Protein AF-A0AA48I3A1-F1 (afdb_monomer)

InterPro domains:
  IPR003759 Cobalamin (vitamin B12)-binding module, cap domain [PF02607] (14-77)
  IPR036594 Methionine synthase domain [G3DSA:1.10.1240.10] (9-80)

Sequence (91 aa):
MTQDIALHRLAWNDALSEMDKYRAHDVAQNAIKELGIEVFGDEILTPSLEKTGSEWETGASSLAEVYMAGKIAAEILSTHAPLGIGQCVPE

pLDDT: mean 88.02, std 15.41, range [41.91, 96.69]

Solvent-accessible surface area (backbone atoms only — not comparable to full-atom values): 5169 Å² total; per-residue (Å²): 108,74,70,56,50,54,52,45,36,50,55,35,50,52,21,50,76,69,66,36,59,68,58,30,50,55,44,49,53,52,38,32,73,76,63,32,61,66,49,36,43,66,70,31,52,48,58,50,52,53,49,47,53,54,29,40,79,72,65,76,37,54,72,67,56,50,51,48,47,53,49,50,51,51,55,50,38,57,72,77,49,73,60,81,83,76,68,80,72,80,130

Structure (mmCIF, N/CA/C/O backbone):
data_AF-A0AA48I3A1-F1
#
_entry.id   AF-A0AA48I3A1-F1
#
loop_
_atom_site.group_PDB
_atom_site.id
_atom_site.type_symbol
_atom_site.label_atom_id
_atom_site.label_alt_id
_atom_site.label_comp_id
_atom_site.label_asym_id
_atom_site.label_entity_id
_atom_site.label_seq_id
_atom_site.pdbx_PDB_ins_code
_atom_site.Cartn_x
_atom_site.Cartn_y
_atom_site.Cartn_z
_atom_site.oc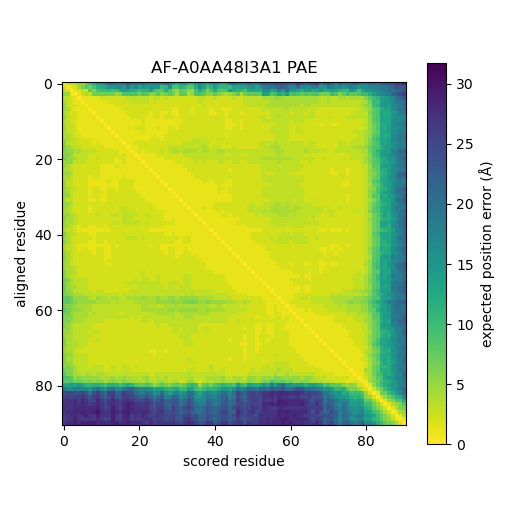cupancy
_atom_site.B_iso_or_equiv
_atom_site.auth_seq_id
_atom_site.auth_comp_id
_atom_site.auth_asym_id
_atom_site.auth_atom_id
_atom_s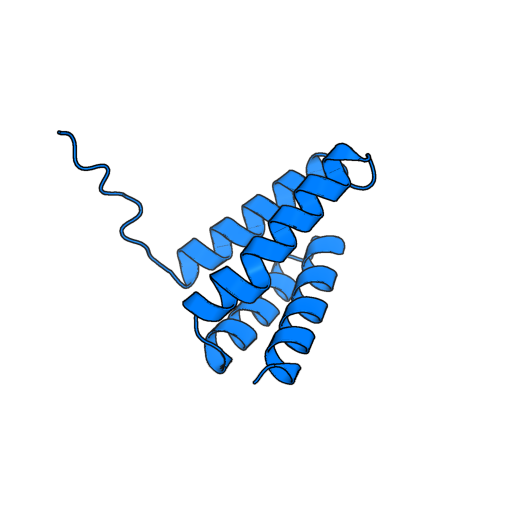ite.pdbx_PDB_model_num
ATOM 1 N N . MET A 1 1 ? 11.331 -14.605 -6.665 1.00 61.34 1 MET A N 1
ATOM 2 C CA . MET A 1 1 ? 10.163 -13.881 -7.208 1.00 61.34 1 MET A CA 1
ATOM 3 C C . MET A 1 1 ? 9.002 -13.843 -6.216 1.00 61.34 1 MET A C 1
ATOM 5 O O . MET A 1 1 ? 8.758 -12.786 -5.663 1.00 61.34 1 MET A O 1
ATOM 9 N N . THR A 1 2 ? 8.324 -14.954 -5.892 1.00 67.56 2 THR A N 1
ATOM 10 C CA . THR A 1 2 ? 7.187 -14.929 -4.935 1.00 67.56 2 THR A CA 1
ATOM 11 C C . THR A 1 2 ? 7.593 -14.541 -3.506 1.00 67.56 2 THR A C 1
ATOM 13 O O . THR A 1 2 ? 6.860 -13.833 -2.823 1.00 67.56 2 THR A O 1
ATOM 16 N N . GLN A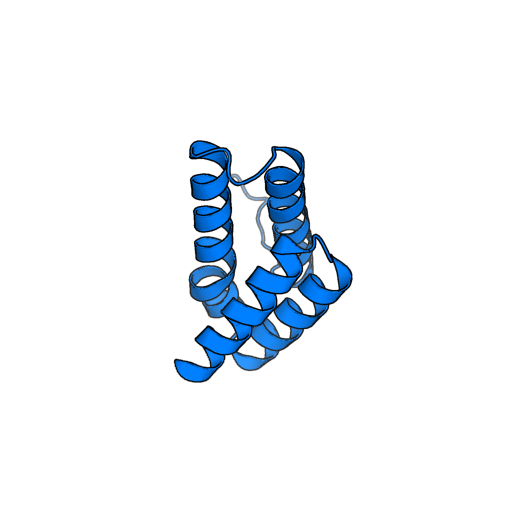 1 3 ? 8.779 -14.969 -3.061 1.00 73.81 3 GLN A N 1
ATOM 17 C CA . GLN A 1 3 ? 9.315 -14.607 -1.745 1.00 73.81 3 GLN A CA 1
ATOM 18 C C . GLN A 1 3 ? 9.657 -13.109 -1.646 1.00 73.81 3 GLN A C 1
ATOM 20 O O . GLN A 1 3 ? 9.443 -12.509 -0.596 1.00 73.81 3 GLN A O 1
ATOM 25 N N . ASP A 1 4 ? 10.103 -12.498 -2.746 1.00 84.31 4 ASP A N 1
ATOM 26 C CA . ASP A 1 4 ? 10.464 -11.076 -2.803 1.00 84.31 4 ASP A CA 1
ATOM 27 C C . ASP A 1 4 ? 9.207 -10.194 -2.738 1.00 84.31 4 ASP A C 1
ATOM 29 O O . ASP A 1 4 ? 9.155 -9.237 -1.969 1.00 84.31 4 ASP A O 1
ATOM 33 N N . ILE A 1 5 ? 8.138 -10.582 -3.447 1.00 91.62 5 ILE A N 1
ATOM 34 C CA . ILE A 1 5 ? 6.831 -9.902 -3.387 1.00 91.62 5 ILE A CA 1
ATOM 35 C C . ILE A 1 5 ? 6.268 -9.916 -1.961 1.00 91.62 5 ILE A C 1
ATOM 37 O O . ILE A 1 5 ? 5.800 -8.889 -1.476 1.00 91.62 5 ILE A O 1
ATOM 41 N N . ALA A 1 6 ? 6.324 -11.058 -1.269 1.00 93.38 6 ALA A N 1
ATOM 42 C CA . ALA A 1 6 ? 5.791 -11.177 0.088 1.00 93.38 6 ALA A CA 1
ATOM 43 C C . ALA A 1 6 ? 6.520 -10.263 1.090 1.00 93.38 6 ALA A C 1
ATOM 45 O O . ALA A 1 6 ? 5.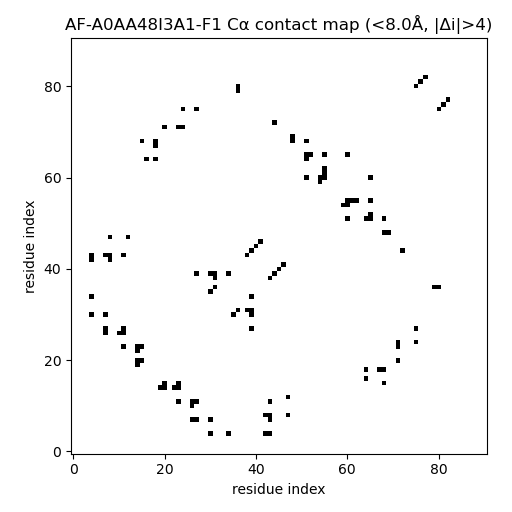874 -9.656 1.945 1.00 93.38 6 ALA A O 1
ATOM 46 N N . LEU A 1 7 ? 7.847 -10.138 0.968 1.00 94.25 7 LEU A N 1
ATOM 47 C CA . LEU A 1 7 ? 8.652 -9.251 1.811 1.00 94.25 7 LEU A CA 1
ATOM 48 C C . LEU A 1 7 ? 8.317 -7.779 1.562 1.00 94.25 7 LEU A C 1
ATOM 50 O O . LEU A 1 7 ? 8.066 -7.042 2.516 1.00 94.25 7 LEU A O 1
ATOM 54 N N . HIS A 1 8 ? 8.244 -7.369 0.293 1.00 95.56 8 HIS A N 1
ATOM 55 C CA . HIS A 1 8 ? 7.859 -6.004 -0.069 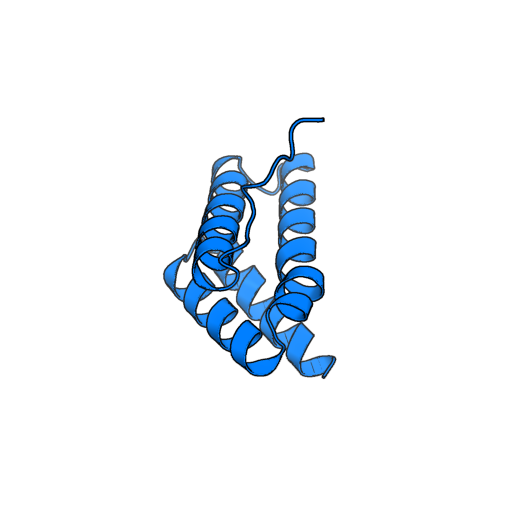1.00 95.56 8 HIS A CA 1
ATOM 56 C C . HIS A 1 8 ? 6.430 -5.680 0.373 1.00 95.56 8 HIS A C 1
ATOM 58 O O . HIS A 1 8 ? 6.192 -4.609 0.925 1.00 95.56 8 HIS A O 1
ATOM 64 N N . ARG A 1 9 ? 5.490 -6.624 0.229 1.00 95.50 9 ARG A N 1
ATOM 65 C CA . ARG A 1 9 ? 4.101 -6.468 0.688 1.00 95.50 9 ARG A CA 1
ATOM 66 C C . ARG A 1 9 ? 4.009 -6.298 2.205 1.00 95.50 9 ARG A C 1
ATOM 68 O O . ARG A 1 9 ? 3.234 -5.469 2.674 1.00 95.50 9 ARG A O 1
ATOM 75 N N . LEU A 1 10 ? 4.780 -7.070 2.973 1.00 95.75 10 LEU A N 1
ATOM 76 C CA . LEU A 1 10 ? 4.815 -6.945 4.431 1.00 95.75 10 LEU A CA 1
ATOM 77 C C . LEU A 1 10 ? 5.350 -5.571 4.849 1.00 95.75 10 LEU A C 1
ATOM 79 O O . LEU A 1 10 ? 4.666 -4.846 5.562 1.00 95.75 10 LEU A O 1
ATOM 83 N N . ALA A 1 11 ? 6.520 -5.183 4.335 1.00 96.00 11 ALA A N 1
ATOM 84 C CA . ALA A 1 11 ? 7.136 -3.898 4.658 1.00 96.00 11 ALA A CA 1
ATOM 85 C C . ALA A 1 11 ? 6.244 -2.704 4.272 1.00 96.00 11 ALA A C 1
ATOM 87 O O . ALA A 1 11 ? 6.201 -1.704 4.990 1.00 96.00 11 ALA A O 1
ATOM 88 N N . TRP A 1 12 ? 5.527 -2.824 3.153 1.00 96.12 12 TRP A N 1
ATOM 89 C CA . TRP A 1 12 ? 4.582 -1.825 2.669 1.00 96.12 12 TRP A CA 1
ATOM 90 C C . TRP A 1 12 ? 3.370 -1.690 3.597 1.00 96.12 12 TRP A C 1
ATOM 92 O O . TRP A 1 12 ? 3.025 -0.583 4.005 1.00 96.12 12 TRP A O 1
ATOM 102 N N . ASN A 1 13 ? 2.760 -2.814 3.982 1.00 94.88 13 ASN A N 1
ATOM 103 C CA . ASN A 1 13 ? 1.633 -2.829 4.915 1.00 94.88 13 ASN A CA 1
ATOM 104 C C . ASN A 1 13 ? 2.004 -2.255 6.282 1.00 94.88 13 ASN A C 1
ATOM 106 O O . ASN A 1 13 ? 1.228 -1.484 6.842 1.00 94.88 13 ASN A O 1
ATOM 110 N N . ASP A 1 14 ? 3.186 -2.599 6.793 1.00 95.56 14 ASP A N 1
ATOM 111 C CA . ASP A 1 14 ? 3.676 -2.069 8.064 1.00 95.56 14 ASP A CA 1
ATOM 112 C C . ASP A 1 14 ? 3.797 -0.540 7.989 1.00 95.56 14 ASP A C 1
ATOM 114 O O . ASP A 1 14 ? 3.236 0.167 8.826 1.00 95.56 14 ASP A O 1
ATOM 118 N N . ALA A 1 15 ? 4.435 -0.017 6.935 1.00 95.62 15 ALA A N 1
ATOM 119 C CA . ALA A 1 15 ? 4.585 1.424 6.731 1.00 95.62 15 ALA A CA 1
ATOM 120 C C . ALA A 1 15 ? 3.235 2.155 6.595 1.00 95.62 15 ALA A C 1
ATOM 122 O O . ALA A 1 15 ? 3.063 3.237 7.160 1.00 95.62 15 ALA A O 1
ATOM 123 N N . LEU A 1 16 ? 2.266 1.564 5.884 1.00 93.50 16 LEU A N 1
ATOM 124 C CA . LEU A 1 16 ? 0.915 2.120 5.765 1.00 93.50 16 LEU A CA 1
ATOM 125 C C . LEU A 1 16 ? 0.174 2.141 7.106 1.00 93.50 16 LEU A C 1
ATOM 127 O O . LEU A 1 16 ? -0.451 3.150 7.428 1.00 93.50 16 LEU A O 1
ATOM 131 N N . SER A 1 17 ? 0.265 1.065 7.893 1.00 90.75 17 SER A N 1
ATOM 132 C CA . SER A 1 17 ? -0.394 0.968 9.204 1.00 90.75 17 SER A CA 1
ATOM 133 C C . SER A 1 17 ? 0.159 1.969 10.222 1.00 90.75 17 SER A C 1
ATOM 135 O O . SER A 1 17 ? -0.575 2.494 11.052 1.00 90.75 17 SER A O 1
ATOM 137 N N . GLU A 1 18 ? 1.446 2.302 10.112 1.00 93.19 18 GLU A N 1
ATOM 138 C CA . GLU A 1 18 ? 2.101 3.335 10.919 1.00 93.19 18 GLU A CA 1
ATOM 139 C C . GLU A 1 18 ? 1.845 4.757 10.381 1.00 93.19 18 GLU A C 1
ATOM 141 O O . GLU A 1 18 ? 2.258 5.738 11.001 1.00 93.19 18 GLU A O 1
ATOM 146 N N . MET A 1 19 ? 1.176 4.885 9.225 1.00 91.12 19 MET A N 1
ATOM 147 C CA . MET A 1 19 ? 1.006 6.135 8.472 1.00 91.12 19 MET A CA 1
ATOM 148 C C . MET A 1 19 ? 2.341 6.848 8.176 1.00 91.12 19 MET A C 1
ATOM 150 O O . MET A 1 19 ? 2.386 8.070 7.984 1.00 91.12 19 MET A O 1
ATOM 154 N N . ASP A 1 20 ? 3.440 6.092 8.109 1.00 93.81 20 ASP A N 1
ATOM 155 C CA . ASP A 1 20 ? 4.768 6.621 7.821 1.00 93.81 20 ASP A CA 1
ATOM 156 C C . ASP A 1 20 ? 4.949 6.760 6.311 1.00 93.81 20 ASP A C 1
ATOM 158 O O . ASP A 1 20 ? 5.399 5.854 5.605 1.00 93.81 20 ASP A O 1
ATOM 162 N N . LYS A 1 21 ? 4.604 7.946 5.807 1.00 92.50 21 LYS A N 1
ATOM 163 C CA . LYS A 1 21 ? 4.730 8.256 4.382 1.00 92.50 21 LYS A CA 1
ATOM 164 C C . LYS A 1 21 ? 6.165 8.106 3.867 1.00 92.50 21 LYS A C 1
ATOM 166 O O . LYS A 1 21 ? 6.339 7.684 2.733 1.00 92.50 21 LYS A O 1
ATOM 171 N N . TYR A 1 22 ? 7.188 8.459 4.649 1.00 94.06 22 TYR A N 1
ATOM 172 C CA . TYR A 1 22 ? 8.565 8.454 4.147 1.00 94.06 22 TYR A CA 1
ATOM 173 C C . TYR A 1 22 ? 9.041 7.017 3.975 1.00 94.06 22 TYR A C 1
ATOM 175 O O . TYR A 1 22 ? 9.543 6.655 2.914 1.00 94.06 22 TYR A O 1
ATOM 183 N N . ARG A 1 23 ? 8.764 6.178 4.977 1.00 95.94 23 ARG A N 1
ATOM 184 C CA . ARG A 1 23 ? 9.024 4.743 4.902 1.00 95.94 23 ARG A CA 1
ATOM 185 C C . ARG A 1 23 ? 8.216 4.078 3.789 1.00 95.94 23 ARG A C 1
ATOM 187 O O . ARG A 1 23 ? 8.757 3.238 3.077 1.00 95.94 23 ARG A O 1
ATOM 194 N N . ALA A 1 24 ? 6.952 4.459 3.603 1.00 95.81 24 ALA A N 1
ATOM 195 C CA . ALA A 1 24 ? 6.123 3.924 2.526 1.00 95.81 24 ALA A CA 1
ATOM 196 C C . ALA A 1 24 ? 6.709 4.253 1.141 1.00 95.81 24 ALA A C 1
ATOM 198 O O . ALA A 1 24 ? 6.809 3.365 0.297 1.00 95.81 24 ALA A O 1
ATOM 199 N N . HIS A 1 25 ? 7.159 5.495 0.926 1.00 95.44 25 HIS A N 1
ATOM 200 C CA . HIS A 1 25 ? 7.843 5.901 -0.309 1.00 95.44 25 HIS A CA 1
ATOM 201 C C . HIS A 1 25 ? 9.133 5.103 -0.540 1.00 95.44 25 HIS A C 1
ATOM 203 O O . HIS A 1 25 ? 9.324 4.578 -1.635 1.00 95.44 25 HIS A O 1
ATOM 209 N N . ASP A 1 26 ? 9.976 4.934 0.482 1.00 96.06 26 ASP A N 1
ATOM 210 C CA . ASP A 1 26 ? 11.220 4.158 0.368 1.00 96.06 26 ASP A CA 1
ATOM 211 C C . ASP A 1 26 ? 10.953 2.683 0.023 1.00 96.06 26 ASP A C 1
ATOM 213 O O . ASP A 1 26 ? 11.588 2.115 -0.872 1.00 96.06 26 ASP A O 1
ATOM 217 N N . VAL A 1 27 ? 9.989 2.053 0.704 1.00 96.31 27 VAL A N 1
ATOM 218 C CA . VAL A 1 27 ? 9.605 0.657 0.446 1.00 96.31 27 VAL A CA 1
ATOM 219 C C . VAL A 1 27 ? 9.037 0.506 -0.961 1.00 96.31 27 VAL A C 1
ATOM 221 O O . VAL A 1 27 ? 9.465 -0.387 -1.692 1.00 96.31 27 VAL A O 1
ATOM 224 N N . ALA A 1 28 ? 8.125 1.390 -1.373 1.00 95.88 28 ALA A N 1
ATOM 225 C CA . ALA A 1 28 ? 7.567 1.366 -2.719 1.00 95.88 28 ALA A CA 1
ATOM 226 C C . ALA A 1 28 ? 8.652 1.558 -3.779 1.00 95.88 28 ALA A C 1
ATOM 228 O O . ALA A 1 28 ? 8.696 0.808 -4.749 1.00 95.88 28 ALA A O 1
ATOM 229 N N . GLN A 1 29 ? 9.572 2.504 -3.585 1.00 95.56 29 GLN A N 1
ATOM 230 C CA . GLN A 1 29 ? 10.661 2.736 -4.526 1.00 95.56 29 GLN A CA 1
ATOM 231 C C . GLN A 1 29 ? 11.544 1.491 -4.689 1.00 95.56 29 GLN A C 1
ATOM 233 O O . GLN A 1 29 ? 11.943 1.171 -5.811 1.00 95.56 29 GLN A O 1
ATOM 238 N N . ASN A 1 30 ? 11.857 0.791 -3.598 1.00 95.31 30 ASN A N 1
ATOM 239 C CA . ASN A 1 30 ? 12.643 -0.441 -3.653 1.00 95.31 30 ASN A CA 1
ATOM 240 C C . ASN A 1 30 ? 11.869 -1.570 -4.344 1.00 95.31 30 ASN A C 1
ATOM 242 O O . ASN A 1 30 ? 12.397 -2.190 -5.266 1.00 95.31 30 ASN A O 1
ATOM 246 N N . ALA A 1 31 ? 10.598 -1.766 -3.986 1.00 95.56 31 ALA A N 1
ATOM 247 C CA . ALA A 1 31 ? 9.731 -2.753 -4.621 1.00 95.56 31 ALA A CA 1
ATOM 248 C C . ALA A 1 31 ? 9.582 -2.497 -6.129 1.00 95.56 31 ALA A C 1
ATOM 250 O O . ALA A 1 31 ? 9.732 -3.412 -6.929 1.00 95.56 31 ALA A O 1
ATOM 251 N N . ILE A 1 32 ? 9.362 -1.246 -6.541 1.00 95.38 32 ILE A N 1
ATOM 252 C CA . ILE A 1 32 ? 9.228 -0.854 -7.950 1.00 95.38 32 ILE A CA 1
ATOM 253 C C . ILE A 1 32 ? 10.540 -1.071 -8.712 1.00 95.38 32 ILE A C 1
ATOM 255 O O . ILE A 1 32 ? 10.508 -1.525 -9.854 1.00 95.38 32 ILE A O 1
ATOM 259 N N . LYS A 1 33 ? 11.697 -0.772 -8.106 1.00 94.12 33 LYS A N 1
ATOM 260 C CA . LYS A 1 33 ? 13.011 -1.021 -8.727 1.00 94.12 33 LYS A CA 1
ATOM 261 C C . LYS A 1 33 ? 13.279 -2.508 -8.956 1.00 94.12 33 LYS A C 1
ATOM 263 O O . LYS A 1 33 ? 13.893 -2.851 -9.961 1.00 94.12 33 LYS A O 1
ATOM 268 N N . GLU A 1 34 ? 12.862 -3.364 -8.029 1.00 94.75 34 GLU A N 1
ATOM 269 C CA . GLU A 1 34 ? 13.145 -4.803 -8.077 1.00 94.75 34 GLU A CA 1
ATOM 270 C C . GLU A 1 34 ? 12.103 -5.600 -8.869 1.00 94.75 34 GLU A C 1
ATOM 272 O O . GLU A 1 34 ? 12.457 -6.523 -9.599 1.00 94.75 34 GLU A O 1
ATOM 277 N N . LEU A 1 35 ? 10.824 -5.251 -8.725 1.00 94.00 35 LEU A N 1
ATOM 278 C CA . LEU A 1 35 ? 9.686 -6.012 -9.249 1.00 94.00 35 LEU A CA 1
ATOM 279 C C . LEU A 1 35 ? 9.025 -5.345 -10.463 1.00 94.00 35 LEU A C 1
ATOM 281 O O . LEU A 1 35 ? 8.352 -6.019 -11.239 1.00 94.00 35 LEU A O 1
ATOM 285 N N . GLY A 1 36 ? 9.213 -4.036 -10.637 1.00 92.88 36 GLY A N 1
ATOM 286 C CA . GLY A 1 36 ? 8.499 -3.227 -11.620 1.00 92.88 36 GLY A CA 1
ATOM 287 C C . GLY A 1 36 ? 7.198 -2.626 -11.077 1.00 92.88 36 GLY A C 1
ATOM 288 O O . GLY A 1 36 ? 6.597 -3.119 -10.123 1.00 92.88 36 GLY A O 1
ATOM 289 N N . ILE A 1 37 ? 6.759 -1.530 -11.704 1.00 92.88 37 ILE A N 1
ATOM 290 C CA . ILE A 1 37 ? 5.578 -0.762 -11.277 1.00 92.88 37 ILE A CA 1
ATOM 291 C C . ILE A 1 37 ? 4.265 -1.536 -11.437 1.00 92.88 37 ILE A C 1
ATOM 293 O O . ILE A 1 37 ? 3.393 -1.412 -10.586 1.00 92.88 37 ILE A O 1
ATOM 297 N N . GLU A 1 38 ? 4.140 -2.355 -12.484 1.00 92.88 38 GLU A N 1
ATOM 298 C CA . GLU A 1 38 ? 2.949 -3.181 -12.723 1.00 92.88 38 GLU A CA 1
ATOM 299 C C . GLU A 1 38 ? 2.789 -4.226 -11.614 1.00 92.88 38 GLU A C 1
ATOM 301 O O . GLU A 1 38 ? 1.754 -4.278 -10.958 1.00 92.88 38 GLU A O 1
ATOM 306 N N . VAL A 1 39 ? 3.859 -4.970 -11.303 1.00 94.31 39 VAL A N 1
ATOM 307 C CA . VAL A 1 39 ? 3.851 -5.961 -10.215 1.00 94.31 39 VAL A CA 1
ATOM 308 C C . VAL A 1 39 ? 3.616 -5.291 -8.864 1.00 94.31 39 VAL A C 1
ATOM 310 O O . VAL A 1 39 ? 2.848 -5.800 -8.057 1.00 94.31 39 VAL A O 1
ATOM 313 N N . PHE A 1 40 ? 4.231 -4.135 -8.599 1.00 95.31 40 PHE A N 1
ATOM 314 C CA . PHE A 1 40 ? 3.938 -3.381 -7.379 1.00 95.31 40 PHE A CA 1
ATOM 315 C C . PHE A 1 40 ? 2.458 -2.970 -7.301 1.00 95.31 40 PHE A C 1
ATOM 317 O O . PHE A 1 40 ? 1.842 -3.116 -6.248 1.00 95.31 40 PHE A O 1
ATOM 324 N N . GLY A 1 41 ? 1.875 -2.485 -8.399 1.00 94.62 41 GLY A N 1
ATOM 325 C CA . GLY A 1 41 ? 0.470 -2.087 -8.469 1.00 94.62 41 GLY A CA 1
ATOM 326 C C . GLY A 1 41 ? -0.490 -3.245 -8.192 1.00 94.62 41 GLY A C 1
ATOM 327 O O . GLY A 1 41 ? -1.344 -3.146 -7.306 1.00 94.62 41 GLY A O 1
ATOM 328 N N . ASP A 1 42 ? -0.315 -4.349 -8.912 1.00 95.06 42 ASP A N 1
ATOM 329 C CA . ASP A 1 42 ? -1.242 -5.482 -8.891 1.00 95.06 42 ASP A CA 1
ATOM 330 C C . ASP A 1 42 ? -1.052 -6.365 -7.654 1.00 95.06 42 ASP A C 1
ATOM 332 O O . ASP A 1 42 ? -2.020 -6.807 -7.037 1.00 95.06 42 ASP A O 1
ATOM 336 N N . GLU A 1 43 ? 0.196 -6.597 -7.244 1.00 96.06 43 GLU A N 1
ATOM 337 C CA . GLU A 1 43 ? 0.524 -7.569 -6.199 1.00 96.06 43 GLU A CA 1
ATOM 338 C C . GLU A 1 43 ? 0.834 -6.934 -4.844 1.00 96.06 43 GLU A C 1
ATOM 340 O O . GLU A 1 43 ? 1.045 -7.656 -3.872 1.00 96.06 43 GLU A O 1
ATOM 345 N N . ILE A 1 44 ? 0.924 -5.613 -4.715 1.00 96.12 44 ILE A N 1
ATOM 346 C CA . ILE A 1 44 ? 1.249 -4.984 -3.425 1.00 96.12 44 ILE A CA 1
ATOM 347 C C . ILE A 1 44 ? 0.261 -3.872 -3.115 1.00 96.12 44 ILE A C 1
ATOM 349 O O . ILE A 1 44 ? -0.467 -3.964 -2.131 1.00 96.12 44 ILE A O 1
ATOM 353 N N . LEU A 1 45 ? 0.195 -2.857 -3.971 1.00 95.75 45 LEU A N 1
ATOM 354 C CA . LEU A 1 45 ? -0.599 -1.661 -3.739 1.00 95.75 45 LEU A CA 1
ATOM 355 C C . LEU A 1 45 ? -2.095 -1.975 -3.639 1.00 95.75 45 LEU A C 1
ATOM 357 O O . LEU A 1 45 ? -2.722 -1.650 -2.630 1.00 95.75 45 LEU A O 1
ATOM 361 N N . THR A 1 46 ? -2.656 -2.614 -4.669 1.00 95.81 46 THR A N 1
ATOM 362 C CA . THR A 1 46 ? -4.093 -2.906 -4.748 1.00 95.81 46 THR A CA 1
ATOM 363 C C . THR A 1 46 ? -4.557 -3.801 -3.591 1.00 95.81 46 THR A C 1
ATOM 365 O O . THR A 1 46 ? -5.455 -3.373 -2.862 1.00 95.81 46 THR A O 1
ATOM 368 N N . PRO A 1 47 ? -3.909 -4.952 -3.298 1.00 96.12 47 PRO A N 1
ATOM 369 C CA . PRO A 1 47 ? -4.297 -5.797 -2.166 1.00 96.12 47 PRO A CA 1
ATOM 370 C C . PRO A 1 47 ? -4.234 -5.084 -0.809 1.00 96.12 47 PRO A C 1
ATOM 372 O O . PRO A 1 47 ? -5.043 -5.356 0.078 1.00 96.12 47 PRO A O 1
ATOM 375 N N . SER A 1 48 ? -3.279 -4.170 -0.619 1.00 95.44 48 SER A N 1
ATOM 376 C CA . SER A 1 48 ? -3.174 -3.389 0.616 1.00 95.44 48 SER A CA 1
ATOM 377 C C . SER A 1 48 ? -4.320 -2.396 0.779 1.00 95.44 48 SER A C 1
ATOM 379 O O . SER A 1 48 ? -4.859 -2.274 1.876 1.00 95.44 48 SER A O 1
ATOM 381 N N . LEU A 1 49 ? -4.731 -1.722 -0.298 1.00 95.75 49 LEU A N 1
ATOM 382 C CA . LEU A 1 49 ? -5.876 -0.809 -0.262 1.00 95.75 49 LEU A CA 1
ATOM 383 C C . LEU A 1 49 ? -7.198 -1.560 -0.059 1.00 95.75 49 LEU A C 1
ATOM 385 O O . LEU A 1 49 ? -8.040 -1.102 0.712 1.00 95.75 49 LEU A O 1
ATOM 389 N N . GLU A 1 50 ? -7.368 -2.727 -0.687 1.00 96.44 50 GLU A N 1
ATOM 390 C CA . GLU A 1 50 ? -8.522 -3.607 -0.452 1.00 96.44 50 GLU A CA 1
ATOM 391 C C . GLU A 1 50 ? -8.595 -4.057 1.010 1.00 96.44 50 GLU A C 1
ATOM 393 O O . GLU A 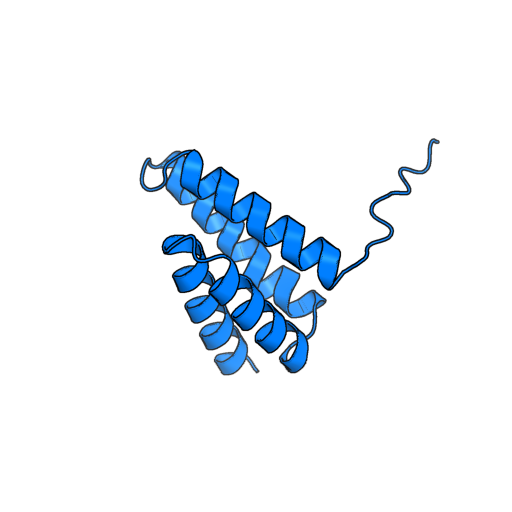1 50 ? -9.661 -4.004 1.629 1.00 96.44 50 GLU A O 1
ATOM 398 N N . LYS A 1 51 ? -7.449 -4.434 1.592 1.00 95.19 51 LYS A N 1
ATOM 399 C CA . LYS A 1 51 ? -7.350 -4.774 3.013 1.00 95.19 51 LYS A CA 1
ATOM 400 C C . LYS A 1 51 ? -7.789 -3.601 3.895 1.00 95.19 51 LYS A C 1
ATOM 402 O O . LYS A 1 51 ? -8.649 -3.796 4.749 1.00 95.19 51 LYS A O 1
ATOM 407 N N . THR A 1 52 ? -7.267 -2.395 3.667 1.00 94.62 52 THR A N 1
ATOM 408 C CA . THR A 1 52 ? -7.665 -1.196 4.426 1.00 94.62 52 THR A CA 1
ATOM 409 C C . THR A 1 52 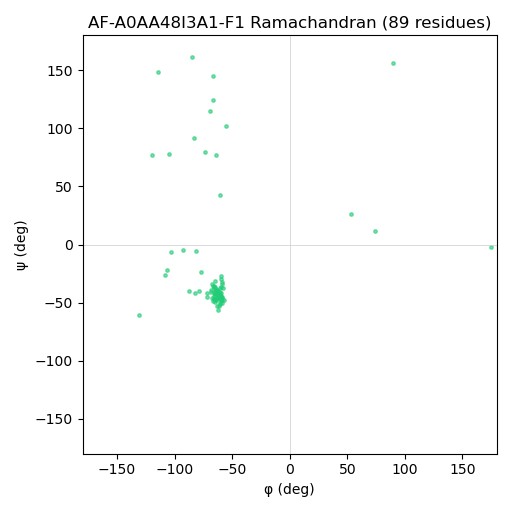? -9.157 -0.880 4.269 1.00 94.62 52 THR A C 1
ATOM 411 O O . THR A 1 52 ? -9.813 -0.495 5.235 1.00 94.62 52 THR A O 1
ATOM 414 N N . GLY A 1 53 ? -9.728 -1.079 3.077 1.00 95.00 53 GLY A N 1
ATOM 415 C CA . GLY A 1 53 ? -11.170 -0.946 2.850 1.00 95.00 53 GLY A CA 1
ATOM 416 C C . GLY A 1 53 ? -11.991 -1.942 3.677 1.00 95.00 53 GLY A C 1
ATOM 417 O O . GLY A 1 53 ? -12.958 -1.555 4.328 1.00 95.00 53 GLY A O 1
ATOM 418 N N . SER A 1 54 ? -11.565 -3.204 3.729 1.00 96.69 54 SER A N 1
ATOM 419 C CA . SER A 1 54 ? -12.207 -4.229 4.564 1.00 96.69 54 SER A CA 1
ATOM 420 C C . SER A 1 54 ? -12.060 -3.947 6.069 1.00 96.69 54 SER A C 1
ATOM 422 O O . SER A 1 54 ? -12.997 -4.146 6.848 1.00 96.69 54 SER A O 1
ATOM 424 N N . GLU A 1 55 ? -10.912 -3.425 6.505 1.00 96.06 55 GLU A N 1
ATOM 425 C CA . GLU A 1 55 ? -10.693 -3.004 7.895 1.00 96.06 55 GLU A CA 1
ATOM 426 C C . GLU A 1 55 ? -11.586 -1.814 8.274 1.00 96.06 55 GLU A C 1
ATOM 428 O O . GLU A 1 55 ? -12.117 -1.766 9.384 1.00 96.06 55 GLU A O 1
ATOM 433 N N . TRP A 1 56 ? -11.845 -0.892 7.348 1.00 95.75 56 TRP A N 1
ATOM 434 C CA . TRP A 1 56 ? -12.822 0.178 7.546 1.00 95.75 56 TRP A CA 1
ATOM 435 C C . TRP A 1 56 ? -14.248 -0.354 7.735 1.00 95.75 56 TRP A C 1
ATOM 437 O O . TRP A 1 56 ? -14.934 0.054 8.672 1.00 95.75 56 TRP A O 1
ATOM 447 N N . GLU A 1 57 ? -14.687 -1.300 6.901 1.00 96.50 57 GLU A N 1
ATOM 448 C CA . GLU A 1 57 ? -16.029 -1.898 6.999 1.00 96.50 57 GLU A CA 1
ATOM 449 C C . GLU A 1 57 ? -16.279 -2.595 8.345 1.00 96.50 57 GLU A C 1
ATOM 451 O O . GLU A 1 57 ? -17.409 -2.638 8.833 1.00 96.50 57 GLU A O 1
ATOM 456 N N . THR A 1 58 ? -15.221 -3.115 8.967 1.00 96.69 58 THR A N 1
ATOM 457 C CA . THR A 1 58 ? -15.282 -3.792 10.272 1.00 96.69 58 THR A CA 1
ATOM 458 C C . THR A 1 58 ? -15.027 -2.858 11.460 1.00 96.69 58 THR A C 1
ATOM 460 O O . THR A 1 58 ? -15.157 -3.282 12.609 1.00 96.69 58 THR A O 1
ATOM 463 N N . GLY A 1 59 ? -14.692 -1.587 11.209 1.00 95.25 59 GLY A N 1
ATOM 464 C CA . GLY A 1 59 ? -14.302 -0.616 12.235 1.00 95.25 59 GLY A CA 1
ATOM 465 C C . GLY A 1 59 ? -12.896 -0.835 12.809 1.00 95.25 59 GLY A C 1
ATOM 466 O O . GLY A 1 59 ? -12.561 -0.229 13.825 1.00 95.25 59 GLY A O 1
ATOM 467 N N . ALA A 1 60 ? -12.088 -1.698 12.186 1.00 94.75 60 ALA A N 1
ATOM 468 C CA . ALA A 1 60 ? -10.692 -1.939 12.547 1.00 94.75 60 ALA A CA 1
ATOM 469 C C . ALA A 1 60 ? -9.751 -0.822 12.063 1.00 94.75 60 ALA A C 1
ATOM 471 O O . ALA A 1 60 ? -8.706 -0.611 12.672 1.00 94.75 60 ALA A O 1
ATOM 472 N N . SER A 1 61 ? -10.144 -0.079 11.025 1.00 93.88 61 SER A N 1
ATOM 473 C CA . SER A 1 61 ? -9.495 1.169 10.616 1.00 93.88 61 SER A CA 1
ATOM 474 C C . SER A 1 61 ? -10.426 2.363 10.794 1.00 93.88 61 SER A C 1
ATOM 476 O O . SER A 1 61 ? -11.643 2.279 10.642 1.00 93.88 61 SER A O 1
ATOM 478 N N . SER A 1 62 ? -9.830 3.508 11.084 1.00 95.06 62 SER A N 1
ATOM 479 C CA . SER A 1 62 ? -10.449 4.824 11.107 1.00 95.06 62 SER A CA 1
ATOM 480 C C . SER A 1 62 ? -10.478 5.457 9.713 1.00 95.06 62 SER A C 1
ATOM 482 O O . SER A 1 62 ? -9.688 5.131 8.827 1.00 95.06 62 SER A O 1
ATOM 484 N N . LEU A 1 63 ? -11.343 6.457 9.532 1.00 94.56 63 LEU A N 1
ATOM 485 C CA . LEU A 1 63 ? -11.407 7.230 8.288 1.00 94.56 63 LEU A CA 1
ATOM 486 C C . LEU A 1 63 ? -10.071 7.926 7.965 1.00 94.56 63 LEU A C 1
ATOM 488 O O . LEU A 1 63 ? -9.725 8.094 6.797 1.00 94.56 63 LEU A O 1
ATOM 492 N N . ALA A 1 64 ? -9.324 8.335 8.996 1.00 94.00 64 ALA A N 1
ATOM 493 C CA . ALA A 1 64 ? -8.022 8.970 8.831 1.00 94.00 64 ALA A CA 1
ATOM 494 C C . ALA A 1 64 ? -7.001 8.006 8.209 1.00 94.00 64 ALA A C 1
ATOM 496 O O . ALA A 1 64 ? -6.278 8.406 7.300 1.00 94.00 64 ALA A O 1
ATOM 497 N N . GLU A 1 65 ? -6.985 6.744 8.641 1.00 93.50 65 GLU A N 1
ATOM 498 C CA . GLU A 1 65 ? -6.098 5.710 8.093 1.00 93.50 65 GLU A CA 1
ATOM 499 C C . GLU A 1 65 ? -6.447 5.394 6.636 1.00 93.50 65 GLU A C 1
ATOM 501 O O . GLU A 1 65 ? -5.559 5.395 5.786 1.00 93.50 65 GLU A O 1
ATOM 506 N N . VAL A 1 66 ? -7.738 5.245 6.311 1.00 94.88 66 VAL A N 1
ATOM 507 C CA . VAL A 1 66 ? -8.202 5.030 4.926 1.00 94.88 66 VAL A CA 1
ATOM 508 C C . VAL A 1 66 ? -7.774 6.182 4.016 1.00 94.88 66 VAL A C 1
ATOM 510 O O . VAL A 1 66 ? -7.226 5.968 2.932 1.00 94.88 66 VAL A O 1
ATOM 513 N N . TYR A 1 67 ? -7.993 7.422 4.462 1.00 94.94 67 TYR A N 1
ATOM 514 C CA . TYR A 1 67 ? -7.604 8.611 3.709 1.00 94.94 67 TYR A CA 1
ATOM 515 C C . TYR A 1 67 ? -6.087 8.681 3.501 1.00 94.94 67 TYR A C 1
ATOM 517 O O . TYR A 1 67 ? -5.626 8.955 2.390 1.00 94.94 67 TYR A O 1
ATOM 525 N N . MET A 1 68 ? -5.304 8.426 4.551 1.00 94.56 68 MET A N 1
ATOM 526 C CA . MET A 1 68 ? -3.845 8.472 4.475 1.00 94.56 68 MET A CA 1
ATOM 527 C C . MET A 1 68 ? -3.288 7.380 3.564 1.00 94.56 68 MET A C 1
ATOM 529 O O . MET A 1 68 ? -2.419 7.684 2.747 1.00 94.56 68 MET A O 1
ATOM 533 N N . ALA A 1 69 ? -3.820 6.158 3.628 1.00 94.56 69 ALA A N 1
ATOM 534 C CA . ALA A 1 69 ? -3.422 5.069 2.742 1.00 94.56 69 ALA A CA 1
ATOM 535 C C . ALA A 1 69 ? -3.664 5.423 1.266 1.00 94.56 69 ALA A C 1
ATOM 537 O O . ALA A 1 69 ? -2.753 5.313 0.443 1.00 94.56 69 ALA A O 1
ATOM 538 N N . GLY A 1 70 ? -4.852 5.945 0.939 1.00 95.06 70 GLY A N 1
ATOM 539 C CA . GLY A 1 70 ? -5.172 6.395 -0.418 1.00 95.06 70 GLY A CA 1
ATOM 540 C C . GLY A 1 70 ? -4.296 7.562 -0.886 1.00 95.06 70 GLY A C 1
ATOM 541 O O . GLY A 1 70 ? -3.833 7.578 -2.028 1.00 95.06 70 GLY A O 1
ATOM 542 N N . LYS A 1 71 ? -4.008 8.521 0.000 1.00 95.44 71 LYS A N 1
ATOM 543 C CA . LYS A 1 71 ? -3.137 9.659 -0.311 1.00 95.44 71 LYS A CA 1
ATOM 544 C C . LYS A 1 71 ? -1.700 9.220 -0.606 1.00 95.44 71 LYS A C 1
ATOM 546 O O . LYS A 1 71 ? -1.139 9.643 -1.612 1.00 95.44 71 LYS A O 1
ATOM 551 N N . ILE A 1 72 ? -1.122 8.369 0.241 1.00 94.62 72 ILE A N 1
ATOM 552 C CA . ILE A 1 72 ? 0.237 7.837 0.062 1.00 94.62 72 ILE A CA 1
ATOM 553 C C . ILE A 1 72 ? 0.325 7.049 -1.253 1.00 94.62 72 ILE A C 1
ATOM 555 O O . ILE A 1 72 ? 1.240 7.273 -2.046 1.00 94.62 72 ILE A O 1
ATOM 559 N N . ALA A 1 73 ? -0.662 6.189 -1.526 1.00 93.88 73 ALA A N 1
ATOM 560 C CA . ALA A 1 7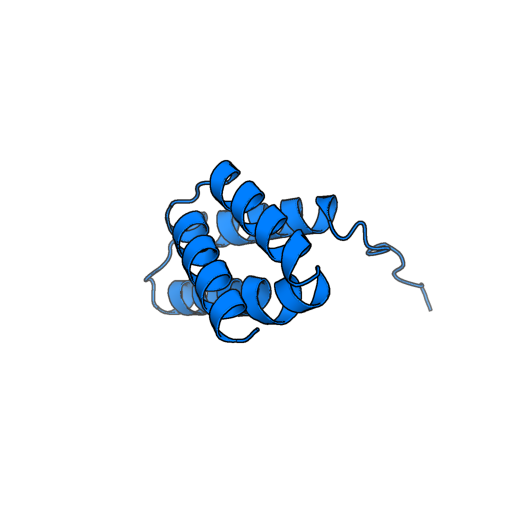3 ? -0.753 5.440 -2.777 1.00 93.88 73 ALA A CA 1
ATOM 561 C C . ALA A 1 73 ? -0.769 6.360 -4.011 1.00 93.88 73 ALA A C 1
ATOM 563 O O . ALA A 1 73 ? -0.002 6.151 -4.952 1.00 93.88 73 ALA A O 1
ATOM 564 N N . ALA A 1 74 ? -1.598 7.407 -3.994 1.00 93.31 74 ALA A N 1
ATOM 565 C CA . ALA A 1 74 ? -1.687 8.368 -5.089 1.00 93.31 74 ALA A CA 1
ATOM 566 C C . ALA A 1 74 ? -0.372 9.137 -5.310 1.00 93.31 74 ALA A C 1
ATOM 568 O O . ALA A 1 74 ? 0.045 9.319 -6.454 1.00 93.31 74 ALA A O 1
ATOM 569 N N . GLU A 1 75 ? 0.307 9.554 -4.237 1.00 93.44 75 GLU A N 1
ATOM 570 C CA . GLU A 1 75 ? 1.610 10.228 -4.316 1.00 93.44 75 GLU A CA 1
ATOM 571 C C . GLU A 1 75 ? 2.672 9.332 -4.981 1.00 93.44 75 GLU A C 1
ATOM 573 O O . GLU A 1 75 ? 3.395 9.775 -5.879 1.00 93.44 75 GLU A O 1
ATOM 578 N N . ILE A 1 76 ? 2.734 8.055 -4.602 1.00 91.81 76 ILE A N 1
ATOM 579 C CA . ILE A 1 76 ? 3.683 7.087 -5.173 1.00 91.81 76 ILE A CA 1
ATOM 580 C C . ILE A 1 76 ? 3.391 6.835 -6.648 1.00 91.81 76 ILE A C 1
ATOM 582 O O . ILE A 1 76 ? 4.303 6.912 -7.474 1.00 91.81 76 ILE A O 1
ATOM 586 N N . LEU A 1 77 ? 2.123 6.603 -7.001 1.00 90.12 77 LEU A N 1
ATOM 587 C CA . LEU A 1 77 ? 1.730 6.439 -8.398 1.00 90.12 77 LEU A CA 1
ATOM 588 C C . LEU A 1 77 ? 2.082 7.685 -9.207 1.00 90.12 77 LEU A C 1
ATOM 590 O O . LEU A 1 77 ? 2.730 7.556 -10.232 1.00 90.12 77 LEU A O 1
ATOM 594 N N . SER A 1 78 ? 1.786 8.889 -8.717 1.00 89.00 78 SER A N 1
ATOM 595 C CA . SER A 1 78 ? 2.135 10.126 -9.430 1.00 89.00 78 SER A CA 1
ATOM 596 C C . SER A 1 78 ? 3.643 10.298 -9.672 1.00 89.00 78 SER A C 1
ATOM 598 O O . SER A 1 78 ? 4.043 10.920 -10.655 1.00 89.00 78 SER A O 1
ATOM 600 N N . THR A 1 79 ? 4.479 9.710 -8.811 1.00 88.44 79 THR A N 1
ATOM 601 C CA . THR A 1 79 ? 5.944 9.755 -8.917 1.00 88.44 79 THR A CA 1
ATOM 602 C C . THR A 1 79 ? 6.494 8.712 -9.893 1.00 88.44 79 THR A C 1
ATOM 604 O O . THR A 1 79 ? 7.418 9.002 -10.652 1.00 88.44 79 THR A O 1
ATOM 607 N N . HIS A 1 80 ? 5.954 7.491 -9.870 1.00 84.31 80 HIS A N 1
ATOM 608 C CA . HIS A 1 80 ? 6.542 6.329 -10.552 1.00 84.31 80 HIS A CA 1
ATOM 609 C C . HIS A 1 80 ? 5.771 5.858 -11.781 1.00 84.31 80 HIS A C 1
ATOM 611 O O . HIS A 1 80 ? 6.346 5.279 -12.699 1.00 84.31 80 HIS A O 1
ATOM 617 N N . ALA A 1 81 ? 4.478 6.133 -11.801 1.00 71.62 81 ALA A N 1
ATOM 618 C CA . ALA A 1 81 ? 3.597 5.974 -12.932 1.00 71.62 81 ALA A CA 1
ATOM 619 C C . ALA A 1 81 ? 3.026 7.361 -13.247 1.00 71.62 81 ALA A C 1
ATOM 621 O O . ALA A 1 81 ? 1.878 7.636 -12.888 1.00 71.62 81 ALA A O 1
ATOM 622 N N . PRO A 1 82 ? 3.800 8.257 -13.895 1.00 58.59 82 PRO A N 1
ATOM 623 C CA . PRO A 1 82 ? 3.240 9.459 -14.493 1.00 58.59 82 PRO A CA 1
ATOM 624 C C . PRO A 1 82 ? 2.288 8.999 -15.598 1.00 58.59 82 PRO A C 1
ATOM 626 O O . PRO A 1 82 ? 2.640 8.939 -16.773 1.00 58.59 82 PRO A O 1
ATOM 629 N N . LEU A 1 83 ? 1.101 8.534 -15.221 1.00 53.94 83 LEU A N 1
ATOM 630 C CA . LEU A 1 83 ? 0.143 8.034 -16.170 1.00 53.94 83 LEU A CA 1
ATOM 631 C C . LEU A 1 83 ? -0.275 9.243 -17.005 1.00 53.94 83 LEU A C 1
ATOM 633 O O . LEU A 1 83 ? -0.522 10.337 -16.491 1.00 53.94 83 LEU A O 1
ATOM 637 N N . GLY A 1 84 ? -0.528 8.984 -18.280 1.00 47.19 84 GLY A N 1
ATOM 638 C CA . GLY A 1 84 ? -1.619 9.647 -18.980 1.00 47.19 84 GLY A CA 1
ATOM 639 C C . GLY A 1 84 ? -2.987 9.348 -18.338 1.00 47.19 84 GLY A C 1
ATOM 640 O O . GLY A 1 84 ? -3.947 9.109 -19.062 1.00 47.19 84 GLY A O 1
ATOM 641 N N . ILE A 1 85 ? -3.108 9.368 -17.000 1.00 43.47 85 ILE A N 1
ATOM 642 C CA . ILE A 1 85 ? -4.380 9.486 -16.279 1.00 43.47 85 ILE A CA 1
ATOM 643 C C . ILE A 1 85 ? -4.832 10.933 -16.440 1.00 43.47 85 ILE A C 1
ATOM 645 O O . ILE A 1 85 ? -4.576 11.811 -15.625 1.00 43.47 85 ILE A O 1
ATOM 649 N N . GLY A 1 86 ? -5.409 11.187 -17.608 1.00 45.12 86 GLY A N 1
ATOM 650 C CA . GLY A 1 86 ? -5.756 12.522 -18.078 1.00 45.12 86 GLY A CA 1
ATOM 651 C C . GLY A 1 86 ? -6.303 12.572 -19.503 1.00 45.12 86 GLY A C 1
ATOM 652 O O . GLY A 1 86 ? -6.700 13.647 -19.937 1.00 45.12 86 GLY A O 1
ATOM 653 N N . GLN A 1 87 ? -6.387 11.453 -20.231 1.00 41.91 87 GLN A N 1
ATOM 654 C CA . GLN A 1 87 ? -7.282 11.369 -21.386 1.00 41.91 87 GLN A CA 1
ATOM 655 C C . GLN A 1 87 ? -8.504 10.527 -21.023 1.00 41.91 87 GLN A C 1
ATOM 657 O O . GLN A 1 87 ? -8.647 9.382 -21.436 1.00 41.91 87 GLN A O 1
ATOM 662 N N . CYS A 1 88 ? -9.432 11.143 -20.282 1.00 42.72 88 CYS A N 1
ATOM 663 C CA . CYS A 1 88 ? -10.828 10.994 -20.675 1.00 42.72 88 CYS A CA 1
ATOM 664 C C . CYS A 1 88 ? -10.889 11.462 -22.131 1.00 42.72 88 CYS A C 1
ATOM 666 O O . CYS A 1 88 ? -10.805 12.661 -22.391 1.00 42.72 88 CYS A O 1
ATOM 668 N N . VAL A 1 89 ? -10.931 10.528 -23.075 1.00 47.38 89 VAL A N 1
ATOM 669 C CA . VAL A 1 89 ? -11.305 10.841 -24.451 1.00 47.38 89 VAL A CA 1
ATOM 670 C C . VAL A 1 89 ? -12.794 11.185 -24.383 1.00 47.38 89 VAL A C 1
ATOM 672 O O . VAL A 1 89 ? -13.567 10.317 -23.975 1.00 47.38 89 VAL A O 1
ATOM 675 N N . PRO A 1 90 ? -13.221 12.429 -24.663 1.00 46.25 90 PRO A N 1
ATOM 676 C CA . PRO A 1 90 ? -14.637 12.673 -24.863 1.00 46.25 90 PRO A CA 1
ATOM 677 C C . PRO A 1 90 ? -15.037 11.937 -26.146 1.00 46.25 90 PRO A C 1
ATOM 679 O O . PRO A 1 90 ? -14.391 12.122 -27.180 1.0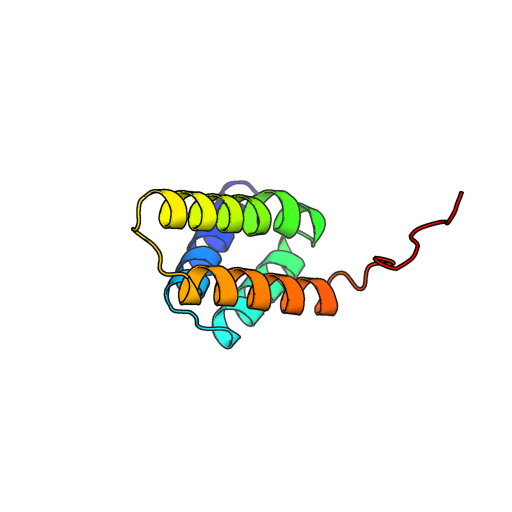0 46.25 90 PRO A O 1
ATOM 682 N N . GLU A 1 91 ? -16.036 11.058 -26.040 1.00 49.62 91 GLU A N 1
ATOM 683 C CA . GLU A 1 91 ? -16.761 10.527 -27.203 1.00 49.62 91 GLU A CA 1
ATOM 684 C C . GLU A 1 91 ? -17.315 11.662 -28.078 1.00 49.62 91 GLU A C 1
ATOM 686 O O . GLU A 1 91 ? -17.750 12.699 -27.516 1.00 49.62 91 GLU A O 1
#

Organism: NCBI:txid1631968

Mean predicted aligned error: 5.91 Å

Radius of gyration: 13.72 Å; Cα contacts (8 Å, |Δi|>4): 64; chains: 1; bounding box: 30×28×40 Å

Secondary structure (DSSP, 8-state):
-HHHHHHHHHHHHHHHHTT-HHHHHHHHHHHHHHH-HHHHIIIIIHHHHHHHHHHHHTTSS-HHHHHHHHHHHHHHHHHH----TT-----

Nearest PDB structures (foldseek):
  8c34-assembly1_A  TM=9.246E-01  e=1.661E-02  Thermus thermophilus HB27
  8c31-assembly1_A  TM=9.216E-01  e=1.956E-02  Thermus thermophilus HB27
  5c8d-assembly1_B  TM=9.126E-01  e=2.304E-02  Thermus thermophilus HB27
  5c8d-assembly2_E  TM=9.233E-01  e=2.713E-02  Thermus thermophilus HB27
  5c8e-assembly2_F  TM=9.172E-01  e=8.994E-02  Thermus thermophilus HB27

Foldseek 3Di:
DVVLLVVLQVQLLVCLVVLPLVSNLVSLVVCCVVPNPVCCVPRHLVVSLVVQVVCVVVVVDDPVSNVSSVVSSVVNCVVRVVDVPPPPPDD